Protein AF-A0A7W6P6B5-F1 (afdb_monomer)

Foldseek 3Di:
DLVLVLQLVVLVVVLVPDPDPVVSVVSSVVSNVVSCVVVVHDPVRVVVVVVVCVVVVVVVVVSVVVSVVVVVVVVVVVLVVLLVVLVVVLVVVLVVLVVVLVVVLVVLVVPFDPDPVSVVVSVVVSVVSVVVSVVVSVVSVVVSVVVSVPPDPDDDD

pLDDT: mean 88.7, std 13.04, range [37.47, 97.56]

Secondary structure (DSSP, 8-state):
-HHHHHHHHHHHHHHTT--SHHHHHHHHHHHHHHHHHHHT--HHHHHHHHHHHHH-HHHHHHHHHHHHHHHHHHHHHHHHHHHHHHHHHHHHHHHHHHHHHHHHHHHHHHH--SSHHHHHHHHHHHHHHHHHHHHHHHHHHHHHHHTTTS-PPPP--

Radius of gyration: 28.0 Å; Cα contacts (8 Å, |Δi|>4): 65; chains: 1; bounding box: 57×29×77 Å

Mean predicted aligned error: 8.25 Å

InterPro domains:
  IPR025381 Domain of unknown function DUF4296 [PF14129] (1-76)

Solvent-accessible surface area (backbone atoms only — not comparable to full-atom values): 8717 Å² total; per-residue (Å²): 108,58,72,58,53,45,54,48,52,54,48,50,63,55,37,72,72,41,85,53,62,70,59,24,51,56,52,46,55,54,49,52,54,49,51,25,60,74,70,77,49,49,73,66,60,48,51,53,50,50,53,53,34,72,76,33,58,72,62,39,50,54,40,49,54,52,42,52,53,51,51,53,52,50,51,54,51,49,54,51,51,50,54,50,53,38,52,51,51,48,53,54,53,44,50,52,48,52,50,50,50,52,52,53,44,52,53,47,62,72,72,44,60,96,50,74,69,43,47,55,50,45,54,52,50,42,52,52,51,47,54,50,46,54,50,53,44,52,52,51,51,51,53,56,57,52,65,75,69,67,76,65,77,79,80,85,128

Sequence (157 aa):
MEKILYDIHIVDGYVANIYAIDSAKKVAAAYYKGIYKKFGVDSVQYSRSLLWYNTNPKELEIIYKNIQKSLTKQKKAVEIADKMIQRKKFKADSLVIAKKFKADSLAIRKKMKPDSLSKVKATAEIAKKKKQADSLINIKKTQSLQVVSASTPVPIQ

Structure (mmCIF, N/CA/C/O backbone):
data_AF-A0A7W6P6B5-F1
#
_entry.id   AF-A0A7W6P6B5-F1
#
loop_
_atom_site.group_PDB
_atom_site.id
_atom_site.type_symbol
_atom_site.label_atom_id
_atom_site.label_alt_id
_atom_site.label_comp_id
_atom_site.label_asym_id
_atom_site.label_entity_id
_atom_site.label_seq_id
_atom_site.pdbx_PDB_ins_code
_atom_site.Cartn_x
_atom_site.Cartn_y
_atom_site.Cartn_z
_atom_site.occupancy
_atom_site.B_iso_or_equiv
_atom_site.auth_seq_id
_atom_site.auth_comp_id
_atom_site.auth_asym_id
_atom_site.auth_atom_id
_atom_site.pdbx_PDB_model_num
ATOM 1 N N . MET A 1 1 ? -6.601 -1.394 23.064 1.00 90.81 1 MET A N 1
ATOM 2 C CA . MET A 1 1 ? -7.543 -0.818 22.080 1.00 90.81 1 MET A CA 1
ATOM 3 C C . MET A 1 1 ? -6.852 -0.215 20.858 1.00 90.81 1 MET A C 1
ATOM 5 O O . MET A 1 1 ? -7.261 -0.537 19.756 1.00 90.81 1 MET A O 1
ATOM 9 N N . GLU A 1 2 ? -5.799 0.599 21.012 1.00 94.44 2 GLU A N 1
ATOM 10 C CA . GLU A 1 2 ? -5.118 1.295 19.895 1.00 94.44 2 GLU A CA 1
ATOM 11 C C . GLU A 1 2 ? -4.849 0.422 18.652 1.00 94.44 2 GLU A C 1
ATOM 13 O O . GLU A 1 2 ? -5.274 0.767 17.555 1.00 94.44 2 GLU A O 1
ATOM 18 N N . LYS A 1 3 ? -4.213 -0.745 18.823 1.00 95.19 3 LYS A N 1
ATOM 19 C CA . LYS A 1 3 ? -3.903 -1.669 17.713 1.00 95.19 3 LYS A CA 1
ATOM 20 C C . LYS A 1 3 ? -5.150 -2.240 17.021 1.00 95.19 3 LYS A C 1
ATOM 22 O O . LYS A 1 3 ? -5.108 -2.501 15.826 1.00 95.19 3 LYS A O 1
ATOM 27 N N . ILE A 1 4 ? -6.240 -2.427 17.768 1.00 95.69 4 ILE A N 1
ATOM 28 C CA . ILE A 1 4 ? -7.520 -2.910 17.231 1.00 95.69 4 ILE A CA 1
ATOM 29 C C . ILE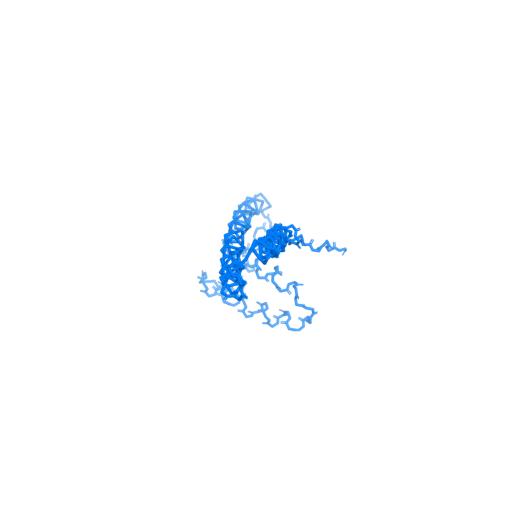 A 1 4 ? -8.148 -1.810 16.372 1.00 95.69 4 ILE A C 1
ATOM 31 O O . ILE A 1 4 ? -8.533 -2.076 15.240 1.00 95.69 4 ILE A O 1
ATOM 35 N N . LEU A 1 5 ? -8.189 -0.572 16.879 1.00 94.69 5 LEU A N 1
ATOM 36 C CA . LEU A 1 5 ? -8.689 0.585 16.130 1.00 94.69 5 LEU A CA 1
ATOM 37 C C . LEU A 1 5 ? -7.862 0.858 14.876 1.00 94.69 5 LEU A C 1
ATOM 39 O O . LEU A 1 5 ? -8.427 1.161 13.835 1.00 94.69 5 LEU A O 1
ATOM 43 N N . TYR A 1 6 ? -6.540 0.716 14.954 1.00 96.44 6 TYR A N 1
ATOM 44 C CA . TYR A 1 6 ? -5.672 0.822 13.786 1.00 96.44 6 TYR A CA 1
ATOM 45 C C . TYR A 1 6 ? -6.069 -0.176 12.686 1.00 96.44 6 TYR A C 1
ATOM 47 O O . TYR A 1 6 ? -6.302 0.239 11.554 1.00 96.44 6 TYR A O 1
ATOM 55 N N . ASP A 1 7 ? -6.197 -1.468 13.013 1.00 96.44 7 ASP A N 1
ATOM 56 C CA . ASP A 1 7 ? -6.577 -2.490 12.028 1.00 96.44 7 ASP A CA 1
ATOM 57 C C . ASP A 1 7 ? -8.005 -2.266 11.491 1.00 96.44 7 ASP A C 1
ATOM 59 O O . ASP A 1 7 ? -8.246 -2.466 10.301 1.00 96.44 7 ASP A O 1
ATOM 63 N N . ILE A 1 8 ? -8.938 -1.816 12.339 1.00 95.31 8 ILE A N 1
ATOM 64 C CA . ILE A 1 8 ? -10.308 -1.471 11.927 1.00 95.31 8 ILE A CA 1
ATOM 65 C C . ILE A 1 8 ? -10.299 -0.305 10.939 1.00 95.31 8 ILE A C 1
ATOM 67 O O . ILE A 1 8 ? -10.871 -0.438 9.867 1.00 95.31 8 ILE A O 1
ATOM 71 N N . HIS A 1 9 ? -9.578 0.782 11.222 1.00 94.31 9 HIS A N 1
ATOM 72 C CA . HIS A 1 9 ? -9.506 1.942 10.324 1.00 94.31 9 HIS A CA 1
ATOM 73 C C . HIS A 1 9 ? -8.854 1.619 8.974 1.00 94.31 9 HIS A C 1
ATOM 75 O O . HIS A 1 9 ? -9.226 2.190 7.950 1.00 94.31 9 HIS A O 1
ATOM 81 N N . ILE A 1 10 ? -7.903 0.679 8.940 1.00 95.19 10 ILE A N 1
ATOM 82 C CA . ILE A 1 10 ? -7.358 0.160 7.677 1.00 95.19 10 ILE A CA 1
ATOM 83 C C . ILE A 1 10 ? -8.447 -0.556 6.871 1.00 95.19 10 ILE A C 1
ATOM 85 O O . ILE A 1 10 ? -8.573 -0.332 5.666 1.00 95.19 10 ILE A O 1
ATOM 89 N N . VAL A 1 11 ? -9.233 -1.408 7.531 1.00 95.94 11 VAL A N 1
ATOM 90 C CA . VAL A 1 11 ? -10.360 -2.107 6.902 1.00 95.94 11 VAL A CA 1
ATOM 91 C C . VAL A 1 11 ? -11.418 -1.117 6.437 1.00 95.94 11 VAL A C 1
ATOM 93 O O . VAL A 1 11 ? -11.878 -1.245 5.310 1.00 95.94 11 VAL A O 1
ATOM 96 N N . ASP A 1 12 ? -11.750 -0.107 7.234 1.00 94.31 12 ASP A N 1
ATOM 97 C CA . ASP A 1 12 ? -12.733 0.922 6.882 1.00 94.31 12 ASP A CA 1
ATOM 98 C C . ASP A 1 12 ? -12.299 1.691 5.635 1.00 94.31 12 ASP A C 1
ATOM 100 O O . ASP A 1 12 ? -13.091 1.874 4.712 1.00 94.31 12 ASP A O 1
ATOM 104 N N . GLY A 1 13 ? -11.014 2.048 5.547 1.00 93.38 13 GLY A N 1
ATOM 105 C CA . GLY A 1 13 ? -10.443 2.657 4.348 1.00 93.38 13 GLY A CA 1
ATOM 106 C C . GLY A 1 13 ? -10.550 1.759 3.111 1.00 93.38 13 GLY A C 1
ATOM 107 O O . GLY A 1 13 ? -10.817 2.250 2.018 1.00 93.38 13 GLY A O 1
ATOM 108 N N . TYR A 1 14 ? -10.387 0.441 3.259 1.00 93.50 14 TYR A N 1
ATOM 109 C CA . TYR A 1 14 ? -10.587 -0.507 2.160 1.00 93.50 14 TYR A CA 1
ATOM 110 C C . TYR A 1 14 ? -12.069 -0.645 1.780 1.00 93.50 14 TYR A C 1
ATOM 112 O O . TYR A 1 14 ? -12.416 -0.526 0.605 1.00 93.50 14 TYR A O 1
ATOM 120 N N . VAL A 1 15 ? -12.940 -0.847 2.768 1.00 95.38 15 VAL A N 1
ATOM 121 C CA . VAL A 1 15 ? -14.387 -1.033 2.606 1.00 95.38 15 VAL A CA 1
ATOM 122 C C . VAL A 1 15 ? -15.041 0.199 1.983 1.00 95.38 15 VAL A C 1
ATOM 124 O O . VAL A 1 15 ? -15.938 0.042 1.160 1.00 95.38 15 VAL A O 1
ATOM 127 N N . ALA A 1 16 ? -14.556 1.405 2.289 1.00 93.50 16 ALA A N 1
ATOM 128 C CA . ALA A 1 16 ? -15.031 2.652 1.690 1.00 93.50 16 ALA A CA 1
ATOM 129 C C . ALA A 1 16 ? -14.879 2.699 0.156 1.00 93.50 16 ALA A C 1
ATOM 131 O O . ALA A 1 16 ? -15.580 3.460 -0.503 1.00 93.50 16 ALA A O 1
ATOM 132 N N . ASN A 1 17 ? -14.007 1.869 -0.431 1.00 92.75 17 ASN A N 1
ATOM 133 C CA . ASN A 1 17 ? -13.855 1.760 -1.887 1.00 92.75 17 ASN A CA 1
ATOM 134 C C . ASN A 1 17 ? -14.844 0.772 -2.533 1.00 92.75 17 ASN A C 1
ATOM 136 O O . ASN A 1 17 ? -14.829 0.590 -3.751 1.00 92.75 17 ASN A O 1
ATOM 140 N N . ILE A 1 18 ? -15.691 0.100 -1.747 1.00 92.88 18 ILE A N 1
ATOM 141 C CA . ILE A 1 18 ? -16.687 -0.849 -2.248 1.00 92.88 18 ILE A CA 1
ATOM 142 C C . ILE A 1 18 ? -18.001 -0.103 -2.480 1.00 92.88 18 ILE A C 1
ATOM 144 O O . ILE A 1 18 ? -18.708 0.242 -1.539 1.00 92.88 18 ILE A O 1
ATOM 148 N N . TYR A 1 19 ? -18.350 0.100 -3.751 1.00 92.19 19 TYR A N 1
ATOM 149 C CA . TYR A 1 19 ? -19.542 0.860 -4.142 1.00 92.19 19 TYR A CA 1
ATOM 150 C C . TYR A 1 19 ? -20.863 0.223 -3.671 1.00 92.19 19 TYR A C 1
ATOM 152 O O . TYR A 1 19 ? -21.782 0.912 -3.235 1.00 92.19 19 TYR A O 1
ATOM 160 N N . ALA A 1 20 ? -20.973 -1.106 -3.750 1.00 95.31 20 ALA A N 1
ATOM 161 C CA . ALA A 1 20 ? -22.181 -1.818 -3.348 1.00 95.31 20 ALA A CA 1
ATOM 162 C C . ALA A 1 20 ? -22.241 -1.971 -1.820 1.00 95.31 20 ALA A C 1
ATOM 164 O O . ALA A 1 20 ? -21.461 -2.726 -1.241 1.00 95.31 20 ALA A O 1
ATOM 165 N N . ILE A 1 21 ? -23.200 -1.298 -1.180 1.00 93.06 21 ILE A N 1
ATOM 166 C CA . ILE A 1 21 ? -23.326 -1.218 0.286 1.00 93.06 21 ILE A CA 1
ATOM 167 C C . ILE A 1 21 ? -23.447 -2.601 0.941 1.00 93.06 21 ILE A C 1
ATOM 169 O O . ILE A 1 21 ? -22.795 -2.863 1.952 1.00 93.06 21 ILE A O 1
ATOM 173 N N . ASP A 1 22 ? -24.241 -3.510 0.376 1.00 94.81 22 ASP A N 1
ATOM 174 C CA . ASP A 1 22 ? -24.410 -4.852 0.949 1.00 94.81 22 ASP A CA 1
ATOM 175 C C . ASP A 1 22 ? -23.124 -5.677 0.854 1.00 94.81 22 ASP A C 1
ATOM 177 O O . ASP A 1 22 ? -22.741 -6.370 1.803 1.00 94.81 22 ASP A O 1
ATOM 181 N N . SER A 1 23 ? -22.395 -5.533 -0.257 1.00 94.75 23 SER A N 1
ATOM 182 C CA . SER A 1 23 ? -21.061 -6.112 -0.417 1.00 94.75 23 SER A CA 1
ATOM 183 C C . SER A 1 23 ? -20.084 -5.516 0.593 1.00 94.75 23 SER A C 1
ATOM 185 O O . SER A 1 23 ? -19.365 -6.265 1.253 1.00 94.75 23 SER A O 1
ATOM 187 N N . ALA A 1 24 ? -20.095 -4.193 0.769 1.00 94.12 24 ALA A N 1
ATOM 188 C CA . ALA A 1 24 ? -19.253 -3.487 1.728 1.00 94.12 24 ALA A CA 1
ATOM 189 C C . ALA A 1 24 ? -19.489 -4.002 3.157 1.00 94.12 24 ALA A C 1
ATOM 191 O O . ALA A 1 24 ? -18.539 -4.380 3.838 1.00 94.12 24 ALA A O 1
ATOM 192 N N . LYS A 1 25 ? -20.755 -4.133 3.578 1.00 94.75 25 LYS A N 1
ATOM 193 C CA . LYS A 1 25 ? -21.136 -4.678 4.893 1.00 94.75 25 LYS A CA 1
ATOM 194 C C . LYS A 1 25 ? -20.672 -6.119 5.086 1.00 94.75 25 LYS A C 1
ATOM 196 O O . LYS A 1 25 ? -20.116 -6.447 6.134 1.00 94.75 25 LYS A O 1
ATOM 201 N N . LYS A 1 26 ? -20.874 -6.985 4.087 1.00 95.81 26 LYS A N 1
ATOM 202 C CA . LYS A 1 26 ? -20.456 -8.395 4.158 1.00 95.81 26 LYS A CA 1
ATOM 203 C C . LYS A 1 26 ? -18.939 -8.521 4.299 1.00 95.81 26 LYS A C 1
ATOM 205 O O . LYS A 1 26 ? -18.457 -9.317 5.105 1.00 95.81 26 LYS A O 1
ATOM 210 N N . VAL A 1 27 ? -18.199 -7.724 3.534 1.00 95.50 27 VAL A N 1
ATOM 211 C CA . VAL A 1 27 ? -16.736 -7.683 3.577 1.00 95.50 27 VAL A CA 1
ATOM 212 C C . VAL A 1 27 ? -16.252 -7.140 4.924 1.00 95.50 27 VAL A C 1
ATOM 214 O O .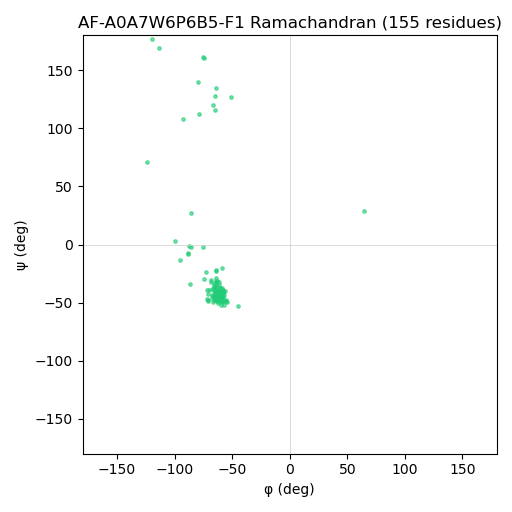 VAL A 1 27 ? -15.450 -7.800 5.585 1.00 95.50 27 VAL A O 1
ATOM 217 N N . ALA A 1 28 ? -16.794 -6.009 5.380 1.00 95.69 28 ALA A N 1
ATOM 218 C CA . ALA A 1 28 ? -16.469 -5.410 6.674 1.00 95.69 28 ALA A CA 1
ATOM 219 C C . ALA A 1 28 ? -16.682 -6.396 7.831 1.00 95.69 28 ALA A C 1
ATOM 221 O O . ALA A 1 28 ? -15.772 -6.628 8.624 1.00 95.69 28 ALA A O 1
ATOM 222 N N . ALA A 1 29 ? -17.841 -7.061 7.879 1.00 95.81 29 ALA A N 1
ATOM 223 C CA . ALA A 1 29 ? -18.162 -8.032 8.923 1.00 95.81 29 ALA A CA 1
ATOM 224 C C . ALA A 1 29 ? -17.153 -9.194 8.985 1.00 95.81 29 ALA A C 1
ATOM 226 O O . ALA A 1 29 ? -16.747 -9.606 10.076 1.00 95.81 29 ALA A O 1
ATOM 227 N N . ALA A 1 30 ? -16.716 -9.707 7.830 1.00 96.44 30 ALA A N 1
ATOM 228 C CA . ALA A 1 30 ? -15.711 -10.765 7.767 1.00 96.44 30 ALA A CA 1
ATOM 229 C C . ALA A 1 30 ? -14.348 -10.294 8.305 1.00 96.44 30 ALA A C 1
ATOM 231 O O . ALA A 1 30 ? -13.725 -10.994 9.109 1.00 96.44 30 ALA A O 1
ATOM 232 N N . TYR A 1 31 ? -13.910 -9.094 7.915 1.00 97.50 31 TYR A N 1
ATOM 233 C CA . TYR A 1 31 ? -12.656 -8.511 8.389 1.00 97.50 31 TYR A CA 1
ATOM 234 C C . TYR A 1 31 ? -12.684 -8.192 9.884 1.00 97.50 31 TYR A C 1
ATOM 236 O O . TYR A 1 31 ? -11.765 -8.594 10.598 1.00 97.50 31 TYR A O 1
ATOM 244 N N . TYR A 1 32 ? -13.737 -7.540 10.384 1.00 97.12 32 TYR A N 1
ATOM 245 C CA . TYR A 1 32 ? -13.867 -7.228 11.809 1.00 97.12 32 TYR A CA 1
ATOM 246 C C . TYR A 1 32 ? -13.852 -8.498 12.656 1.00 97.12 32 TYR A C 1
ATOM 248 O O . TYR A 1 32 ? -13.120 -8.562 13.639 1.00 97.12 32 TYR A O 1
ATOM 256 N N . LYS A 1 33 ? -14.555 -9.558 12.231 1.00 96.88 33 LYS A N 1
ATOM 257 C CA . LYS A 1 33 ? -14.495 -10.867 12.899 1.00 96.88 33 LYS A CA 1
ATOM 258 C C . LYS A 1 33 ? -13.067 -11.425 12.946 1.00 96.88 33 LYS A C 1
ATOM 260 O O . LYS A 1 33 ? -12.656 -11.979 13.965 1.00 96.88 33 LYS A O 1
ATOM 265 N N . GLY A 1 34 ? -12.304 -11.272 11.864 1.00 97.38 34 GLY A N 1
ATOM 266 C CA . GLY A 1 34 ? -10.889 -11.646 11.813 1.00 97.38 34 GLY A CA 1
ATOM 267 C C . GLY A 1 34 ? -10.017 -10.832 12.774 1.00 97.38 34 GLY A C 1
ATOM 268 O O . GLY A 1 34 ? -9.188 -11.408 13.478 1.00 97.38 34 GLY A O 1
ATOM 269 N N . ILE A 1 35 ? -10.236 -9.518 12.855 1.00 97.44 35 ILE A N 1
ATOM 270 C CA . ILE A 1 35 ? -9.535 -8.619 13.785 1.00 97.44 35 ILE A CA 1
ATOM 271 C C . ILE A 1 35 ? -9.843 -9.007 15.230 1.00 97.44 35 ILE A C 1
ATOM 273 O O . ILE A 1 35 ? -8.927 -9.184 16.029 1.00 97.44 35 ILE A O 1
ATOM 277 N N . TYR A 1 36 ? -11.117 -9.210 15.559 1.00 97.00 36 TYR A N 1
ATOM 278 C CA . TYR A 1 36 ? -11.541 -9.646 16.887 1.00 97.00 36 TYR A CA 1
ATOM 279 C C . TYR A 1 36 ? -10.835 -10.942 17.292 1.00 97.00 36 TYR A C 1
ATOM 281 O O . TYR A 1 36 ? -10.185 -10.997 18.336 1.00 97.00 36 TYR A O 1
ATOM 289 N N . LYS A 1 37 ? -10.813 -11.934 16.391 1.00 97.56 37 LYS A N 1
ATOM 290 C CA . LYS A 1 37 ? -10.076 -13.186 16.599 1.00 97.56 37 LYS A CA 1
ATOM 291 C C . LYS A 1 37 ? -8.569 -12.968 16.791 1.00 97.56 37 LYS A C 1
ATOM 293 O O . LYS A 1 37 ? -7.989 -13.578 17.682 1.00 97.56 37 LYS A O 1
ATOM 298 N N . LYS A 1 38 ? -7.933 -12.106 15.988 1.00 97.56 38 LYS A N 1
ATOM 299 C CA . LYS A 1 38 ? -6.493 -11.790 16.079 1.00 97.56 38 LYS A CA 1
ATOM 300 C C . LYS A 1 38 ? -6.106 -11.234 17.452 1.00 97.56 38 LYS A C 1
ATOM 302 O O . LYS A 1 38 ? -5.016 -11.531 17.932 1.00 97.56 38 LYS A O 1
ATOM 307 N N . PHE A 1 39 ? -6.971 -10.429 18.063 1.00 96.69 39 PHE A N 1
ATOM 308 C CA . PHE A 1 39 ? -6.705 -9.787 19.353 1.00 96.69 39 PHE A CA 1
ATOM 309 C C . PHE A 1 39 ? -7.356 -10.492 20.549 1.00 96.69 39 PHE A C 1
ATOM 311 O O . PHE A 1 39 ? -7.222 -10.001 21.666 1.00 96.69 39 PHE A O 1
ATOM 318 N N . GLY A 1 40 ? -8.035 -11.625 20.337 1.00 96.56 40 GLY A N 1
ATOM 319 C CA . GLY A 1 40 ? -8.715 -12.360 21.407 1.00 96.56 40 GLY A CA 1
ATOM 320 C C . GLY A 1 40 ? -9.863 -11.576 22.048 1.00 96.56 40 GLY A C 1
ATOM 321 O O . GLY A 1 40 ? -10.133 -11.759 23.230 1.00 96.56 40 GLY A O 1
ATOM 322 N N . VAL A 1 41 ? -10.504 -10.690 21.283 1.00 96.00 41 VAL A N 1
ATOM 323 C CA . VAL A 1 41 ? -11.655 -9.892 21.724 1.00 96.00 41 VAL A CA 1
ATOM 324 C C . VAL A 1 41 ? -12.907 -10.299 20.958 1.00 96.00 41 VAL A C 1
ATOM 326 O O . VAL A 1 41 ? -12.829 -11.000 19.949 1.00 96.00 41 VAL A O 1
ATOM 329 N N . ASP A 1 42 ? -14.064 -9.827 21.405 1.00 95.31 42 ASP A N 1
ATOM 330 C CA . ASP A 1 42 ? -15.323 -9.914 20.667 1.00 95.31 42 ASP A CA 1
ATOM 331 C C . ASP A 1 42 ? -15.897 -8.516 20.370 1.00 95.31 42 ASP A C 1
ATOM 333 O O . ASP A 1 42 ? -15.347 -7.483 20.771 1.00 95.31 42 ASP A O 1
ATOM 337 N N . SER A 1 43 ? -17.016 -8.473 19.644 1.00 93.81 43 SER A N 1
ATOM 338 C CA . SER A 1 43 ? -17.686 -7.215 19.310 1.00 93.81 43 SER A CA 1
ATOM 339 C C . SER A 1 43 ? -18.203 -6.476 20.546 1.00 93.81 43 SER A C 1
ATOM 341 O O . SER A 1 43 ? -18.217 -5.251 20.550 1.00 93.81 43 SER A O 1
ATOM 343 N N . VAL A 1 44 ? -18.601 -7.185 21.606 1.00 96.25 44 VAL A N 1
ATOM 344 C CA . VAL A 1 44 ? -19.157 -6.588 22.830 1.00 96.25 44 VAL A CA 1
ATOM 345 C C . VAL A 1 44 ? -18.057 -5.890 23.626 1.00 96.25 44 VAL A C 1
ATOM 347 O O . VAL A 1 44 ? -18.219 -4.741 24.037 1.00 96.25 44 VAL A O 1
ATOM 350 N N . GLN A 1 45 ? -16.918 -6.549 23.817 1.00 94.88 45 GLN A N 1
ATOM 351 C CA . GLN A 1 45 ? -15.727 -5.987 24.448 1.00 94.88 45 GLN A CA 1
ATOM 352 C C . GLN A 1 45 ? -15.182 -4.800 23.652 1.00 94.88 45 GLN A C 1
ATOM 354 O O . GLN A 1 45 ? -14.825 -3.775 24.241 1.00 94.88 45 GLN A O 1
ATOM 359 N N . TYR A 1 46 ? -15.161 -4.908 22.320 1.00 95.00 46 TYR A N 1
ATOM 360 C CA . TYR A 1 46 ? -14.801 -3.796 21.446 1.00 95.00 46 TYR A CA 1
ATOM 361 C C . TYR A 1 46 ? -15.747 -2.602 21.636 1.00 95.00 46 TYR A C 1
ATOM 363 O O . TYR A 1 46 ? -15.278 -1.501 21.925 1.00 95.00 46 TYR A O 1
ATOM 371 N N . SER A 1 47 ? -17.066 -2.810 21.560 1.00 94.88 47 SER A N 1
ATOM 372 C CA . SER A 1 47 ? -18.064 -1.749 21.746 1.00 94.88 47 SER A CA 1
ATOM 373 C C . SER A 1 47 ? -17.989 -1.108 23.133 1.00 94.88 47 SER A C 1
ATOM 375 O O . SER A 1 47 ? -18.061 0.114 23.241 1.00 94.88 47 SER A O 1
ATOM 377 N N . ARG A 1 48 ? -17.781 -1.899 24.193 1.00 95.81 48 ARG A N 1
ATOM 378 C CA . ARG A 1 48 ? -17.574 -1.389 25.560 1.00 95.81 48 ARG A CA 1
ATOM 379 C C . ARG A 1 48 ? -16.324 -0.524 25.664 1.00 95.81 48 ARG A C 1
ATOM 381 O O . ARG A 1 48 ? -16.374 0.554 26.249 1.00 95.81 48 ARG A O 1
ATOM 388 N N . SER A 1 49 ? -15.222 -0.976 25.068 1.00 94.00 49 SER A N 1
ATOM 389 C CA . SER A 1 49 ? -13.976 -0.207 25.033 1.00 94.00 49 SER A CA 1
ATOM 390 C C . SER A 1 49 ? -14.181 1.110 24.292 1.00 94.00 49 SER A C 1
ATOM 392 O O . SER A 1 49 ? -13.778 2.161 24.778 1.00 94.00 49 SER A O 1
ATOM 394 N N . LEU A 1 50 ? -14.845 1.066 23.134 1.00 92.62 50 LEU A N 1
ATOM 395 C CA . LEU A 1 50 ? -15.120 2.250 22.328 1.00 92.62 50 LEU A CA 1
ATOM 396 C C . LEU A 1 50 ? -15.990 3.264 23.080 1.00 92.62 50 LEU A C 1
ATOM 398 O O . LEU A 1 50 ? -15.674 4.449 23.076 1.00 92.62 50 LEU A O 1
ATOM 402 N N . LEU A 1 51 ? -17.032 2.800 23.778 1.00 95.50 51 LEU A N 1
ATOM 403 C CA . LEU A 1 51 ? -17.865 3.655 24.623 1.00 95.50 51 LEU A CA 1
ATOM 404 C C . LEU A 1 51 ? -17.034 4.355 25.705 1.00 95.50 51 LEU A C 1
ATOM 406 O O . LEU A 1 51 ? -17.160 5.564 25.876 1.00 95.50 51 LEU A O 1
ATOM 410 N N . TRP A 1 52 ? -16.146 3.620 26.383 1.00 95.88 52 TRP A N 1
ATOM 411 C CA . TRP A 1 52 ? -15.269 4.202 27.398 1.00 95.88 52 TRP A CA 1
ATOM 412 C C . TRP A 1 52 ? -14.345 5.275 26.813 1.00 95.88 52 TRP A C 1
ATOM 414 O O . TRP A 1 52 ? -14.207 6.347 27.392 1.00 95.88 52 TRP A O 1
ATOM 424 N N . TYR A 1 53 ? -13.730 5.044 25.651 1.00 93.94 53 TYR A N 1
ATOM 425 C CA . TYR A 1 53 ? -12.877 6.071 25.042 1.00 93.94 53 TYR A CA 1
ATOM 426 C C . TYR A 1 53 ? -13.673 7.287 24.556 1.00 93.94 53 TYR A C 1
ATOM 428 O O . TYR A 1 53 ? -13.183 8.408 24.662 1.00 93.94 53 TYR A O 1
ATOM 436 N N . ASN A 1 54 ? -14.916 7.101 24.105 1.00 92.06 54 ASN A N 1
ATOM 437 C CA . ASN A 1 54 ? -15.794 8.215 23.740 1.00 92.06 54 ASN A CA 1
ATOM 438 C C . ASN A 1 54 ? -16.146 9.106 24.944 1.00 92.06 54 ASN A C 1
ATOM 440 O O . ASN A 1 54 ? -16.350 10.304 24.768 1.00 92.06 54 ASN A O 1
ATOM 444 N N . THR A 1 55 ? -16.170 8.560 26.166 1.00 96.44 55 THR A N 1
ATOM 445 C CA . THR A 1 55 ? -16.344 9.346 27.402 1.00 96.44 55 THR A CA 1
ATOM 446 C C . THR A 1 55 ? -15.027 9.868 27.986 1.00 96.44 55 THR A C 1
ATOM 448 O O . THR A 1 55 ? -15.048 10.649 28.932 1.00 96.44 55 THR A O 1
ATOM 451 N N . ASN A 1 56 ? -13.877 9.459 27.439 1.00 96.62 56 ASN A N 1
ATOM 452 C CA . ASN A 1 56 ? -12.537 9.831 27.904 1.00 96.62 56 ASN A CA 1
ATOM 453 C C . ASN A 1 56 ? -11.722 10.460 26.754 1.00 96.62 56 ASN A C 1
ATOM 455 O O . ASN A 1 56 ? -10.767 9.854 26.257 1.00 96.62 56 ASN A O 1
ATOM 459 N N . PRO A 1 57 ? -12.062 11.690 26.322 1.00 94.75 57 PRO A N 1
ATOM 460 C CA . PRO A 1 57 ? -11.518 12.289 25.101 1.00 94.75 57 PRO A CA 1
ATOM 461 C C . PRO A 1 57 ? -9.995 12.473 25.121 1.00 94.75 57 PRO A C 1
ATOM 463 O O . PRO A 1 57 ? -9.359 12.322 24.083 1.00 94.75 57 PRO A O 1
ATOM 466 N N . LYS A 1 58 ? -9.389 12.732 26.290 1.00 96.94 58 LYS A N 1
ATOM 467 C CA . LYS A 1 58 ? -7.924 12.847 26.425 1.00 96.94 58 LYS A CA 1
ATOM 468 C C . LYS A 1 58 ? -7.213 11.543 26.048 1.00 96.94 58 LYS A C 1
ATOM 470 O O . LYS A 1 58 ? -6.235 11.559 25.308 1.00 96.94 58 LYS A O 1
ATOM 475 N N . GLU A 1 59 ? -7.734 10.414 26.519 1.00 95.94 59 GLU A N 1
ATOM 476 C CA . GLU A 1 59 ? -7.183 9.088 26.220 1.00 95.94 59 GLU A CA 1
ATOM 477 C C . GLU A 1 59 ? -7.411 8.710 24.755 1.00 95.94 59 GLU A C 1
ATOM 479 O O . GLU A 1 59 ? -6.527 8.167 24.088 1.00 95.94 59 GLU A O 1
ATOM 484 N N . LEU A 1 60 ? -8.587 9.051 24.223 1.00 94.12 60 LEU A N 1
ATOM 485 C CA . LEU A 1 60 ? -8.905 8.835 22.816 1.00 94.12 60 LEU A CA 1
ATOM 486 C C . LEU A 1 60 ? -7.978 9.644 21.891 1.00 94.12 60 LEU A C 1
ATOM 488 O O . LEU A 1 60 ? -7.504 9.120 20.882 1.00 94.12 60 LEU A O 1
ATOM 492 N N . GLU A 1 61 ? -7.664 10.891 22.248 1.00 95.94 61 GLU A N 1
ATOM 493 C CA . GLU A 1 61 ? -6.736 11.744 21.502 1.00 95.94 61 GLU A CA 1
ATOM 494 C C . GLU A 1 61 ? -5.324 11.140 21.442 1.00 95.94 61 GLU A C 1
ATOM 496 O O . GLU A 1 61 ? -4.699 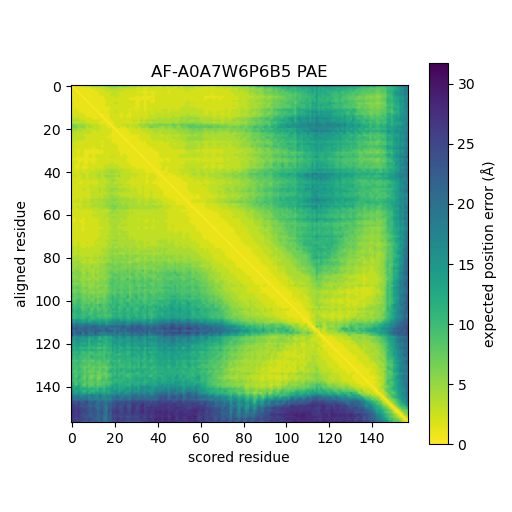11.119 20.378 1.00 95.94 61 GLU A O 1
ATOM 501 N N . ILE A 1 62 ? -4.826 10.604 22.562 1.00 96.31 62 ILE A N 1
ATOM 502 C CA . ILE A 1 62 ? -3.517 9.935 22.625 1.00 96.31 62 ILE A CA 1
ATOM 503 C C . ILE A 1 62 ? -3.483 8.740 21.665 1.00 96.31 62 ILE A C 1
ATOM 505 O O . ILE A 1 62 ? -2.544 8.606 20.873 1.00 96.31 62 ILE A O 1
ATOM 509 N N . ILE A 1 63 ? -4.530 7.912 21.683 1.00 95.25 63 ILE A N 1
ATOM 510 C CA . ILE A 1 63 ? -4.665 6.766 20.777 1.00 95.25 63 ILE A CA 1
ATOM 511 C C . ILE A 1 63 ? -4.641 7.217 19.317 1.00 95.25 63 ILE A C 1
ATOM 513 O O . ILE A 1 63 ? -3.861 6.685 18.525 1.00 95.25 63 ILE A O 1
ATOM 517 N N . TYR A 1 64 ? -5.441 8.218 18.945 1.00 95.12 64 TYR A N 1
ATOM 518 C CA . TYR A 1 64 ? -5.484 8.685 17.559 1.00 95.12 64 TYR A CA 1
ATOM 519 C C . TYR A 1 64 ? -4.169 9.319 17.103 1.00 95.12 64 TYR A C 1
ATOM 521 O O . TYR A 1 64 ? -3.745 9.078 15.971 1.00 95.12 64 TYR A O 1
ATOM 529 N N . LYS A 1 65 ? -3.460 10.040 17.980 1.00 96.69 65 LYS A N 1
ATOM 530 C CA . LYS A 1 65 ? -2.105 10.540 17.692 1.00 96.69 65 LYS A CA 1
ATOM 531 C C . LYS A 1 65 ? -1.143 9.397 17.360 1.0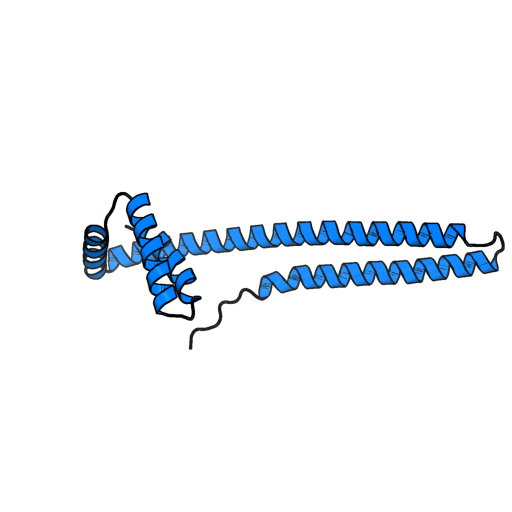0 96.69 65 LYS A C 1
ATOM 533 O O . LYS A 1 65 ? -0.350 9.509 16.422 1.00 96.69 65 LYS A O 1
ATOM 538 N N . ASN A 1 66 ? -1.205 8.287 18.090 1.00 95.88 66 ASN A N 1
ATOM 539 C CA . ASN A 1 66 ? -0.350 7.127 17.834 1.00 95.88 66 ASN A CA 1
ATOM 540 C C . ASN A 1 66 ? -0.750 6.367 16.560 1.00 95.88 66 ASN A C 1
ATOM 542 O O . ASN A 1 66 ? 0.119 5.976 15.773 1.00 95.88 66 ASN A O 1
ATOM 546 N N . ILE A 1 67 ? -2.054 6.224 16.304 1.00 95.81 67 ILE A N 1
ATOM 547 C CA . ILE A 1 67 ? -2.585 5.650 15.059 1.00 95.81 67 ILE A CA 1
ATOM 548 C C . ILE A 1 67 ? -2.117 6.476 13.859 1.00 95.81 67 ILE A C 1
ATOM 550 O O . ILE A 1 67 ? -1.561 5.919 12.914 1.00 95.81 67 ILE A O 1
ATOM 554 N N . GLN A 1 68 ? -2.242 7.804 13.911 1.00 95.19 68 GLN A N 1
ATOM 555 C CA . GLN A 1 68 ? -1.805 8.695 12.836 1.00 95.19 68 GLN A CA 1
ATOM 556 C C . GLN A 1 68 ? -0.298 8.582 12.571 1.00 95.19 68 GLN A C 1
ATOM 558 O O . GLN A 1 68 ? 0.126 8.519 11.411 1.00 95.19 68 GLN A O 1
ATOM 563 N N . LYS A 1 69 ? 0.528 8.498 13.623 1.00 96.50 69 LYS A N 1
ATOM 564 C CA . LYS A 1 69 ? 1.972 8.236 13.488 1.00 96.50 69 LYS A CA 1
ATOM 565 C C . LYS A 1 69 ? 2.234 6.895 12.797 1.00 96.50 69 LYS A C 1
ATOM 567 O O . LYS A 1 69 ? 3.060 6.831 11.883 1.00 96.50 69 LYS A O 1
ATOM 572 N N . SER A 1 70 ? 1.515 5.846 13.191 1.00 94.69 70 SER A N 1
ATOM 573 C CA . SER A 1 70 ? 1.648 4.501 12.619 1.00 94.69 70 SER A CA 1
ATOM 574 C C . SER A 1 70 ? 1.240 4.459 11.144 1.00 94.69 70 SER A C 1
ATOM 576 O O . SER A 1 70 ? 2.003 3.964 10.314 1.00 94.69 70 SER A O 1
ATOM 578 N N . LEU A 1 71 ? 0.105 5.069 10.790 1.00 92.88 71 LEU A N 1
ATOM 579 C CA . LEU A 1 71 ? -0.362 5.203 9.407 1.00 92.88 71 LEU A CA 1
ATOM 580 C C . LEU A 1 71 ? 0.618 6.011 8.553 1.00 92.88 71 LEU A C 1
ATOM 582 O O . LEU A 1 71 ? 0.958 5.606 7.445 1.00 92.88 71 LEU A O 1
ATOM 586 N N . THR A 1 72 ? 1.149 7.114 9.084 1.00 94.06 72 THR A N 1
ATOM 587 C CA . THR A 1 72 ? 2.148 7.934 8.380 1.00 94.06 72 THR A CA 1
ATOM 588 C C . THR A 1 72 ? 3.424 7.138 8.105 1.00 94.06 72 THR A C 1
ATOM 590 O O . THR A 1 72 ? 3.998 7.223 7.017 1.00 94.06 72 THR A O 1
ATOM 593 N N . LYS A 1 73 ? 3.874 6.334 9.075 1.00 95.06 73 LYS A N 1
ATOM 594 C CA . LYS A 1 73 ? 5.028 5.445 8.909 1.00 95.06 73 LYS A CA 1
ATOM 595 C C . LYS A 1 73 ? 4.759 4.376 7.851 1.00 95.06 73 LYS A C 1
ATOM 597 O O . LYS A 1 73 ? 5.610 4.152 6.992 1.00 95.06 73 LYS A O 1
ATOM 602 N N . GLN A 1 74 ? 3.586 3.746 7.889 1.00 92.69 74 GLN A N 1
ATOM 603 C CA . GLN A 1 74 ? 3.197 2.731 6.915 1.00 92.69 74 GLN A CA 1
ATOM 604 C C . GLN A 1 74 ? 3.099 3.318 5.504 1.00 92.69 74 GLN A C 1
ATOM 606 O O . GLN A 1 74 ? 3.666 2.745 4.579 1.00 92.69 74 GLN A O 1
ATOM 611 N N . LYS A 1 75 ? 2.485 4.497 5.346 1.00 91.19 75 LYS A N 1
ATOM 612 C CA . LYS A 1 75 ? 2.413 5.218 4.068 1.00 91.19 75 LYS A CA 1
ATOM 613 C C . LYS A 1 75 ? 3.804 5.446 3.476 1.00 91.19 75 LYS A C 1
ATOM 615 O O . LYS A 1 75 ? 4.048 5.080 2.332 1.00 91.19 75 LYS A O 1
ATOM 620 N N . LYS A 1 76 ? 4.749 5.955 4.274 1.00 93.50 76 LYS A N 1
ATOM 621 C CA . LYS A 1 76 ? 6.146 6.137 3.836 1.00 93.50 76 LYS A CA 1
ATOM 622 C C . LYS A 1 76 ? 6.800 4.820 3.413 1.00 93.50 76 LYS A C 1
ATOM 624 O O . LYS A 1 76 ? 7.527 4.791 2.424 1.00 93.50 76 LYS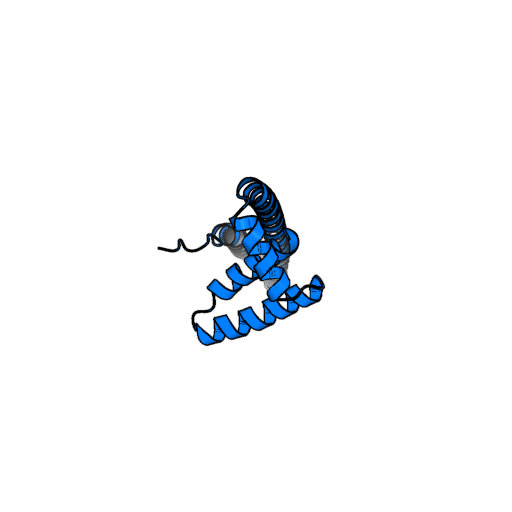 A O 1
ATOM 629 N N . ALA A 1 77 ? 6.558 3.732 4.145 1.00 93.25 77 ALA A N 1
ATOM 630 C CA . ALA A 1 77 ? 7.098 2.420 3.797 1.00 93.25 77 ALA A CA 1
ATOM 631 C C . ALA A 1 77 ? 6.541 1.906 2.457 1.00 93.25 77 ALA A C 1
ATOM 633 O O . ALA A 1 77 ? 7.314 1.417 1.632 1.00 93.25 77 ALA A O 1
ATOM 634 N N . VAL A 1 78 ? 5.237 2.077 2.217 1.00 91.31 78 VAL A N 1
ATOM 635 C CA . VAL A 1 78 ? 4.584 1.737 0.942 1.00 91.31 78 VAL A CA 1
ATOM 636 C C . VAL A 1 78 ? 5.156 2.580 -0.199 1.00 91.31 78 VAL A C 1
ATOM 638 O O . VAL A 1 78 ? 5.609 2.020 -1.191 1.00 91.31 78 VAL A O 1
ATOM 641 N N . GLU A 1 79 ? 5.283 3.899 -0.027 1.00 90.06 79 GLU A N 1
ATOM 642 C CA . GLU A 1 79 ? 5.887 4.780 -1.039 1.00 90.06 79 GLU A CA 1
ATOM 643 C C . GLU A 1 79 ? 7.325 4.371 -1.401 1.00 90.06 79 GLU A C 1
ATOM 645 O O . GLU A 1 79 ? 7.740 4.450 -2.561 1.00 90.06 79 GLU A O 1
ATOM 650 N N . ILE A 1 80 ? 8.121 3.947 -0.414 1.00 91.06 80 ILE A N 1
ATOM 651 C CA . ILE A 1 80 ? 9.484 3.451 -0.643 1.00 91.06 80 ILE A CA 1
ATOM 652 C C . ILE A 1 80 ? 9.448 2.130 -1.418 1.00 91.06 80 ILE A C 1
ATOM 654 O O . ILE A 1 80 ? 10.199 1.977 -2.387 1.00 91.06 80 ILE A O 1
ATOM 658 N N . ALA A 1 81 ? 8.587 1.192 -1.019 1.00 90.62 81 ALA A N 1
ATOM 659 C CA . ALA A 1 81 ? 8.422 -0.089 -1.698 1.00 90.62 81 ALA A CA 1
ATOM 660 C C . ALA A 1 81 ? 7.991 0.103 -3.161 1.00 90.62 81 ALA A C 1
ATOM 662 O O . ALA A 1 81 ? 8.617 -0.461 -4.062 1.00 90.62 81 ALA A O 1
ATOM 663 N N . ASP A 1 82 ? 7.025 0.983 -3.418 1.00 88.25 82 ASP A N 1
ATOM 664 C CA . ASP A 1 82 ? 6.564 1.312 -4.765 1.00 88.25 82 ASP A CA 1
ATOM 665 C C . ASP A 1 82 ? 7.690 1.910 -5.606 1.00 88.25 82 ASP A C 1
ATOM 667 O O . ASP A 1 82 ? 7.958 1.442 -6.716 1.00 88.25 82 ASP A O 1
ATOM 671 N N . LYS A 1 83 ? 8.452 2.867 -5.059 1.00 88.62 83 LYS A N 1
ATOM 672 C CA . LYS A 1 83 ? 9.642 3.421 -5.730 1.00 88.62 83 LYS A CA 1
ATOM 673 C C . LYS A 1 83 ? 10.665 2.335 -6.065 1.00 88.62 83 LYS A C 1
ATOM 675 O O . LYS A 1 83 ? 11.271 2.373 -7.138 1.00 88.62 83 LYS A O 1
ATOM 680 N N . MET A 1 84 ? 10.879 1.359 -5.182 1.00 89.69 84 MET A N 1
ATOM 681 C CA . MET A 1 84 ? 11.785 0.237 -5.450 1.00 89.69 84 MET A CA 1
ATOM 682 C C . MET A 1 84 ? 11.266 -0.665 -6.572 1.00 89.69 84 MET A C 1
ATOM 684 O O . MET A 1 84 ? 12.039 -1.028 -7.461 1.00 89.69 84 MET A O 1
ATOM 688 N N . ILE A 1 85 ? 9.975 -0.999 -6.564 1.00 90.25 85 ILE A N 1
ATOM 689 C CA . ILE A 1 85 ? 9.336 -1.803 -7.612 1.00 90.25 85 ILE A CA 1
ATOM 690 C C . ILE A 1 85 ? 9.443 -1.086 -8.960 1.00 90.25 85 ILE A C 1
ATOM 692 O O . ILE A 1 85 ? 9.879 -1.691 -9.940 1.00 90.25 85 ILE A O 1
ATOM 696 N N . GLN A 1 86 ? 9.141 0.212 -9.008 1.00 87.75 86 GLN A N 1
ATOM 697 C CA . GLN A 1 86 ? 9.241 1.009 -10.231 1.00 87.75 86 GLN A CA 1
ATOM 698 C C . GLN A 1 86 ? 10.680 1.096 -10.745 1.00 87.75 86 GLN A C 1
ATOM 700 O O . GLN A 1 86 ? 10.924 0.892 -11.933 1.00 87.75 86 GLN A O 1
ATOM 705 N N . ARG A 1 87 ? 11.668 1.296 -9.862 1.00 89.31 87 ARG A N 1
ATOM 706 C CA . ARG A 1 87 ? 13.091 1.265 -10.244 1.00 89.31 87 ARG A CA 1
ATOM 707 C C . ARG A 1 87 ? 13.504 -0.088 -10.820 1.00 89.31 87 ARG A C 1
ATOM 709 O O . ARG A 1 87 ? 14.259 -0.121 -11.790 1.00 89.31 87 ARG A O 1
ATOM 716 N N . LYS A 1 88 ? 13.036 -1.199 -10.241 1.00 90.31 88 LYS A N 1
ATOM 717 C CA . LYS A 1 88 ? 13.310 -2.549 -10.760 1.00 90.31 88 LYS A CA 1
ATOM 718 C C . LYS A 1 88 ? 12.682 -2.752 -12.140 1.00 90.31 88 LYS A C 1
ATOM 720 O O . LYS A 1 88 ? 13.388 -3.185 -13.048 1.00 90.31 88 LYS A O 1
ATOM 725 N N . LYS A 1 89 ? 11.411 -2.373 -12.313 1.00 90.06 89 LYS A N 1
ATOM 726 C CA . LYS A 1 89 ? 10.712 -2.413 -13.609 1.00 90.06 89 LYS A CA 1
ATOM 727 C C . LYS A 1 89 ? 11.441 -1.579 -14.664 1.00 90.06 89 LYS A C 1
ATOM 729 O O . LYS A 1 89 ? 11.773 -2.091 -15.726 1.00 90.06 89 LYS A O 1
ATOM 734 N N . PHE A 1 90 ? 11.805 -0.340 -14.333 1.00 90.75 90 PHE A N 1
ATOM 735 C CA . PHE A 1 90 ? 12.567 0.534 -15.225 1.00 90.75 90 PHE A CA 1
ATOM 736 C C . PHE A 1 90 ? 13.916 -0.073 -15.638 1.00 90.75 90 PHE A C 1
ATOM 738 O O . PHE A 1 90 ? 14.268 -0.055 -16.817 1.00 90.75 90 PHE A O 1
ATOM 745 N N . LYS A 1 91 ? 14.676 -0.634 -14.687 1.00 90.62 91 LYS A N 1
ATOM 746 C CA . LYS A 1 91 ? 15.950 -1.302 -14.993 1.00 90.62 91 LYS A CA 1
ATOM 747 C C . LYS A 1 91 ? 15.748 -2.483 -15.942 1.00 90.62 91 LYS A C 1
ATOM 749 O O . LYS A 1 91 ? 16.508 -2.611 -16.897 1.00 90.62 91 LYS A O 1
ATOM 754 N N . ALA A 1 92 ? 14.736 -3.316 -15.701 1.00 92.75 92 ALA A N 1
ATOM 755 C CA . ALA A 1 92 ? 14.419 -4.445 -16.571 1.00 92.75 92 ALA A CA 1
ATOM 756 C C . ALA A 1 92 ? 14.077 -3.980 -17.997 1.00 92.75 92 ALA A C 1
ATOM 758 O O . ALA A 1 92 ? 14.680 -4.453 -18.959 1.00 92.75 92 ALA A O 1
ATOM 759 N N . ASP A 1 93 ? 13.199 -2.987 -18.130 1.00 91.69 93 ASP A N 1
ATOM 760 C CA . ASP A 1 93 ? 12.809 -2.430 -19.426 1.00 91.69 93 ASP A CA 1
ATOM 761 C C . ASP A 1 93 ? 13.993 -1.804 -20.177 1.00 91.69 93 ASP A C 1
ATOM 763 O O . ASP A 1 93 ? 14.165 -2.024 -21.378 1.00 91.69 93 ASP A O 1
ATOM 767 N N . SER A 1 94 ? 14.843 -1.054 -19.471 1.00 91.12 94 SER A N 1
ATOM 768 C CA . SER A 1 94 ? 16.047 -0.442 -20.041 1.00 91.12 94 SER A CA 1
ATOM 769 C C . SER A 1 94 ? 17.014 -1.499 -20.584 1.00 91.12 94 SER A C 1
ATOM 771 O O . SER A 1 94 ? 17.539 -1.360 -21.690 1.00 91.12 94 SER A O 1
ATOM 773 N N . LEU A 1 95 ? 17.185 -2.616 -19.867 1.00 94.00 95 LEU A N 1
ATOM 774 C CA . LEU A 1 95 ? 18.002 -3.736 -20.335 1.00 94.00 95 LEU A CA 1
ATOM 775 C C . LEU A 1 95 ? 17.430 -4.384 -21.600 1.00 94.00 95 LEU A C 1
ATOM 777 O O . LEU A 1 95 ? 18.198 -4.728 -22.499 1.00 94.00 95 LEU A O 1
ATOM 781 N N . VAL A 1 96 ? 16.108 -4.540 -21.696 1.00 94.62 96 VAL A N 1
ATOM 782 C CA . VAL A 1 96 ? 15.451 -5.077 -22.899 1.00 94.62 96 VAL A CA 1
ATOM 783 C C . VAL A 1 96 ? 15.679 -4.153 -24.097 1.00 94.62 96 VAL A C 1
ATOM 785 O O . VAL A 1 96 ? 16.080 -4.623 -25.164 1.00 94.62 96 VAL A O 1
ATOM 788 N N . ILE A 1 97 ? 15.507 -2.840 -23.918 1.00 92.44 97 ILE A N 1
ATOM 789 C CA . ILE A 1 97 ? 15.741 -1.844 -24.974 1.00 92.44 97 ILE A CA 1
ATOM 790 C C . ILE A 1 97 ? 17.207 -1.860 -25.422 1.00 92.44 97 ILE A C 1
ATOM 792 O O . ILE A 1 97 ? 17.488 -1.923 -26.620 1.00 92.44 97 ILE A O 1
ATOM 796 N N . ALA A 1 98 ? 18.148 -1.873 -24.475 1.00 91.81 98 ALA A N 1
ATOM 797 C CA . ALA A 1 98 ? 19.576 -1.911 -24.775 1.00 91.81 98 ALA A CA 1
ATOM 798 C C . ALA A 1 98 ? 19.981 -3.198 -25.515 1.00 91.81 98 ALA A C 1
ATOM 800 O O . ALA A 1 98 ? 20.764 -3.143 -26.465 1.00 91.81 98 ALA A O 1
ATOM 801 N N . LYS A 1 99 ? 19.434 -4.357 -25.121 1.00 94.06 99 LYS A N 1
ATOM 802 C CA . LYS A 1 99 ? 19.655 -5.636 -25.817 1.00 94.06 99 LYS A CA 1
ATOM 803 C C . LYS A 1 99 ? 19.118 -5.595 -27.248 1.00 94.06 99 LYS A C 1
ATOM 805 O O . LYS A 1 99 ? 19.839 -5.986 -28.164 1.00 94.06 99 LYS A O 1
ATOM 810 N N . LYS A 1 100 ? 17.904 -5.072 -27.448 1.00 93.56 100 LYS A N 1
ATOM 811 C CA . LYS A 1 100 ? 17.303 -4.913 -28.780 1.00 93.56 100 LYS A CA 1
ATOM 812 C C . LYS A 1 100 ? 18.144 -3.997 -29.670 1.00 93.56 100 LYS A C 1
ATOM 814 O O . LYS A 1 100 ? 18.483 -4.380 -30.783 1.00 93.56 100 LYS A O 1
ATOM 819 N N . PHE A 1 101 ? 18.572 -2.844 -29.155 1.00 93.50 101 PHE A N 1
ATOM 820 C CA . PHE A 1 101 ? 19.461 -1.938 -29.885 1.00 93.50 101 PHE A CA 1
ATOM 821 C C . PHE A 1 101 ? 20.789 -2.607 -30.277 1.00 93.50 101 PHE A C 1
ATOM 823 O O . PHE A 1 101 ? 21.242 -2.457 -31.411 1.00 93.50 101 PHE A O 1
ATOM 830 N N . LYS A 1 102 ? 21.415 -3.367 -29.364 1.00 92.44 102 LYS A N 1
ATOM 831 C CA . LYS A 1 102 ? 22.645 -4.113 -29.672 1.00 92.44 102 LYS A CA 1
ATOM 832 C C . LYS A 1 102 ? 22.422 -5.122 -30.801 1.00 92.44 102 LYS A C 1
ATOM 834 O O . LYS A 1 102 ? 23.246 -5.184 -31.710 1.00 92.44 102 LYS A O 1
ATOM 839 N N . ALA A 1 103 ? 21.319 -5.870 -30.768 1.00 93.38 103 ALA A N 1
ATOM 840 C CA . ALA A 1 103 ? 20.972 -6.821 -31.822 1.00 93.38 103 ALA A CA 1
ATOM 841 C C . ALA A 1 103 ? 20.750 -6.125 -33.178 1.00 93.38 103 ALA A C 1
ATOM 843 O O . ALA A 1 103 ? 21.343 -6.536 -34.175 1.00 93.38 103 ALA A O 1
ATOM 844 N N . ASP A 1 104 ? 19.985 -5.028 -33.199 1.00 90.44 104 ASP A N 1
ATOM 845 C CA . ASP A 1 104 ? 19.729 -4.231 -34.406 1.00 90.44 104 ASP A CA 1
ATOM 846 C C . ASP A 1 104 ? 21.035 -3.670 -34.996 1.00 90.44 104 ASP A C 1
ATOM 848 O O . ASP A 1 104 ? 21.284 -3.780 -36.195 1.00 90.44 104 ASP A O 1
ATOM 852 N N . SER A 1 105 ? 21.916 -3.126 -34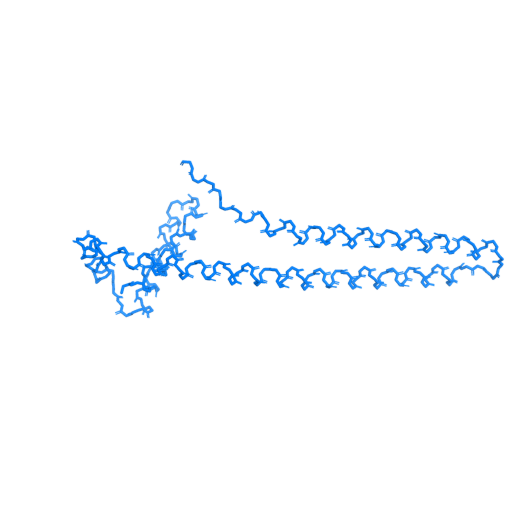.149 1.00 88.31 105 SER A N 1
ATOM 853 C CA . SER A 1 105 ? 23.224 -2.595 -34.558 1.00 88.31 105 SER A CA 1
ATOM 854 C C . SER A 1 105 ? 24.115 -3.665 -35.197 1.00 88.31 105 SER A C 1
ATOM 856 O O . SER A 1 105 ? 24.731 -3.434 -36.240 1.00 88.31 105 SER A O 1
ATOM 858 N N . LEU A 1 106 ? 24.150 -4.868 -34.613 1.00 92.62 106 LEU A N 1
ATOM 859 C CA . LEU A 1 106 ? 24.887 -5.999 -35.177 1.00 92.62 106 LEU A CA 1
ATOM 860 C C . LEU A 1 106 ? 24.300 -6.445 -36.520 1.00 92.62 106 LEU A C 1
ATOM 862 O O . LEU A 1 106 ? 25.058 -6.729 -37.446 1.00 92.62 106 LEU A O 1
ATOM 866 N N . ALA A 1 107 ? 22.973 -6.480 -36.649 1.00 92.50 107 ALA A N 1
ATOM 867 C CA . ALA A 1 107 ? 22.309 -6.835 -37.899 1.00 92.50 107 ALA A CA 1
ATOM 868 C C . ALA A 1 107 ? 22.614 -5.829 -39.022 1.00 92.50 107 ALA A C 1
ATOM 870 O O . ALA A 1 107 ? 22.889 -6.247 -40.146 1.00 92.50 107 ALA A O 1
ATOM 871 N N . ILE A 1 108 ? 22.634 -4.526 -38.718 1.00 89.38 108 ILE A N 1
ATOM 872 C CA . ILE A 1 108 ? 23.003 -3.474 -39.680 1.00 89.38 108 ILE A CA 1
ATOM 873 C C . ILE A 1 108 ? 24.451 -3.665 -40.147 1.00 89.38 108 ILE A C 1
ATOM 875 O O . ILE A 1 108 ? 24.710 -3.697 -41.348 1.00 89.38 108 ILE A O 1
ATOM 879 N N . ARG A 1 109 ? 25.393 -3.874 -39.215 1.00 88.25 109 ARG A N 1
ATOM 880 C CA . ARG A 1 109 ? 26.807 -4.112 -39.558 1.00 88.25 109 ARG A CA 1
ATOM 881 C C . ARG A 1 109 ? 27.009 -5.362 -40.413 1.00 88.25 109 ARG A C 1
ATOM 883 O O . ARG A 1 109 ? 27.834 -5.334 -41.316 1.00 88.25 109 ARG A O 1
ATOM 890 N N . LYS A 1 110 ? 26.254 -6.436 -40.155 1.00 90.00 110 LYS A N 1
ATOM 891 C CA . LYS A 1 110 ? 26.321 -7.684 -40.937 1.00 90.00 110 LYS A CA 1
ATOM 892 C C . LYS A 1 110 ? 25.799 -7.537 -42.370 1.00 90.00 110 LYS A C 1
ATOM 894 O O . LYS A 1 110 ? 26.259 -8.257 -43.244 1.00 90.00 110 LYS A O 1
ATOM 899 N N . LYS A 1 111 ? 24.834 -6.644 -42.611 1.00 87.50 111 LYS A N 1
ATOM 900 C CA . LYS A 1 111 ? 24.216 -6.426 -43.935 1.00 87.50 111 LYS A CA 1
ATOM 901 C C . LYS A 1 111 ? 24.952 -5.396 -44.799 1.00 87.50 111 LYS A C 1
ATOM 903 O O . LYS A 1 111 ? 24.606 -5.203 -45.961 1.00 87.50 111 LYS A O 1
ATOM 908 N N . MET A 1 112 ? 25.929 -4.705 -44.227 1.00 87.62 112 MET A N 1
ATOM 909 C CA . MET A 1 112 ? 26.679 -3.643 -44.882 1.00 87.62 112 MET A CA 1
ATOM 910 C C . MET A 1 112 ? 27.758 -4.220 -45.808 1.00 87.62 112 MET A C 1
ATOM 912 O O . MET A 1 112 ? 28.439 -5.184 -45.463 1.00 87.62 112 MET A O 1
ATOM 916 N N . LYS A 1 113 ? 27.935 -3.606 -46.978 1.00 86.25 113 LYS A N 1
ATOM 917 C CA . LYS A 1 113 ? 29.036 -3.913 -47.898 1.00 86.25 113 LYS A CA 1
ATOM 918 C C . LYS A 1 113 ? 30.365 -3.319 -47.364 1.00 86.25 113 LYS A C 1
ATOM 920 O O . LYS A 1 113 ? 30.349 -2.448 -46.500 1.00 86.25 113 LYS A O 1
ATOM 925 N N . PRO A 1 114 ? 31.544 -3.786 -47.808 1.00 83.06 114 PRO A N 1
ATOM 926 C CA . PRO A 1 114 ? 32.826 -3.286 -47.290 1.00 83.06 114 PRO A CA 1
ATOM 927 C C . PRO A 1 114 ? 33.243 -1.892 -47.811 1.00 83.06 114 PRO A C 1
ATOM 929 O O . PRO A 1 114 ? 34.271 -1.366 -47.370 1.00 83.06 114 PRO A O 1
ATOM 932 N N . ASP A 1 115 ? 32.464 -1.274 -48.701 1.00 88.00 115 ASP A N 1
ATOM 933 C CA . ASP A 1 115 ? 32.743 0.032 -49.305 1.00 88.00 115 ASP A CA 1
ATOM 934 C C . ASP A 1 115 ? 32.483 1.227 -48.363 1.00 88.00 115 ASP A C 1
ATOM 936 O O . ASP A 1 115 ? 31.774 1.145 -47.359 1.00 88.00 115 ASP A O 1
ATOM 940 N N . SER A 1 116 ? 33.072 2.377 -48.694 1.00 82.81 116 SER A N 1
ATOM 941 C CA . SER A 1 116 ? 33.019 3.586 -47.862 1.00 82.81 116 SER A CA 1
ATOM 942 C C . SER A 1 116 ? 31.612 4.184 -47.736 1.00 82.81 116 SER A C 1
ATOM 944 O O . SER A 1 116 ? 31.241 4.652 -46.660 1.00 82.81 116 SER A O 1
ATOM 946 N N . LEU A 1 117 ? 30.802 4.153 -48.799 1.00 85.12 117 LEU A N 1
ATOM 947 C CA . LEU A 1 117 ? 29.457 4.740 -48.787 1.00 85.12 117 LEU A CA 1
ATOM 948 C C . LEU A 1 117 ? 28.494 3.920 -47.929 1.00 85.12 117 LEU A C 1
ATOM 950 O O . LEU A 1 117 ? 27.718 4.482 -47.152 1.00 85.12 117 LEU A O 1
ATOM 954 N N . SER A 1 118 ? 28.546 2.593 -48.033 1.00 84.06 118 SER A N 1
ATOM 955 C CA . SER A 1 118 ? 27.726 1.722 -47.190 1.00 84.06 118 SER A CA 1
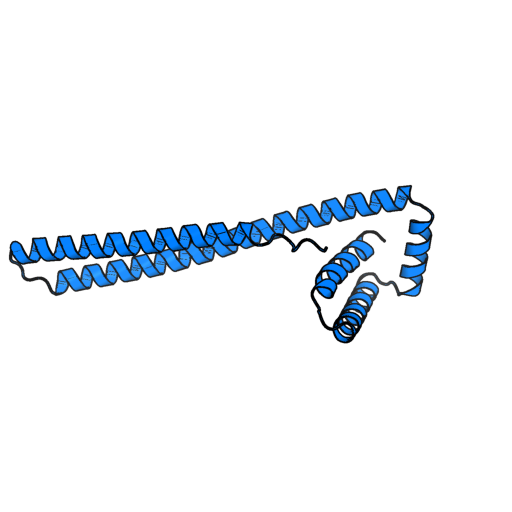ATOM 956 C C . SER A 1 118 ? 28.120 1.806 -45.708 1.00 84.06 118 SER A C 1
ATOM 958 O O . SER A 1 118 ? 27.225 1.818 -44.860 1.00 84.06 118 SER A O 1
ATOM 960 N N . LYS A 1 119 ? 29.411 2.002 -45.388 1.00 84.31 119 LYS A N 1
ATOM 961 C CA . LYS A 1 119 ? 29.891 2.314 -44.026 1.00 84.31 119 LYS A CA 1
ATOM 962 C C . LYS A 1 119 ? 29.254 3.564 -43.437 1.00 84.31 119 LYS A C 1
ATOM 964 O O 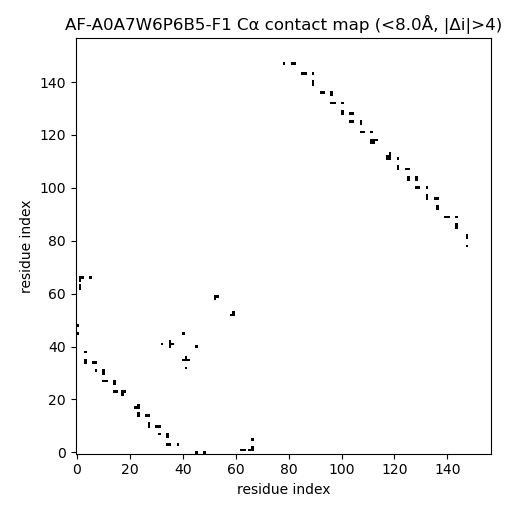. LYS A 1 119 ? 28.743 3.511 -42.320 1.00 84.31 119 LYS A O 1
ATOM 969 N N . VAL A 1 120 ? 29.231 4.664 -44.186 1.00 88.44 120 VAL A N 1
ATOM 970 C CA . VAL A 1 120 ? 28.612 5.923 -43.734 1.00 88.44 120 VAL A CA 1
ATOM 971 C C . VAL A 1 120 ? 27.097 5.771 -43.542 1.00 88.44 120 VAL A C 1
ATOM 973 O O . VAL A 1 120 ? 26.535 6.276 -42.571 1.00 88.44 120 VAL A O 1
ATOM 976 N N . LYS A 1 121 ? 26.416 5.025 -44.421 1.00 88.19 121 LYS A N 1
ATOM 977 C CA . LYS A 1 121 ? 24.972 4.761 -44.283 1.00 88.19 121 LYS A CA 1
ATOM 978 C C . LYS A 1 121 ? 24.655 3.916 -43.046 1.00 88.19 121 LYS A C 1
ATOM 980 O O . LYS A 1 121 ? 23.745 4.255 -42.291 1.00 88.19 121 LYS A O 1
ATOM 985 N N . ALA A 1 122 ? 25.431 2.862 -42.799 1.00 86.62 122 ALA A N 1
ATOM 986 C CA . ALA A 1 122 ? 25.253 1.996 -41.638 1.00 86.62 122 ALA A CA 1
ATOM 987 C C . ALA A 1 122 ? 25.494 2.734 -40.313 1.00 86.62 122 ALA A C 1
ATOM 989 O O . ALA A 1 122 ? 24.735 2.553 -39.359 1.00 86.62 122 ALA A O 1
ATOM 990 N N . THR A 1 123 ? 26.515 3.594 -40.231 1.00 89.44 123 THR A N 1
ATOM 991 C CA . THR A 1 123 ? 26.767 4.392 -39.019 1.00 89.44 123 THR A CA 1
ATOM 992 C C . THR A 1 123 ? 25.653 5.404 -38.763 1.00 89.44 123 THR A C 1
ATOM 994 O O . THR A 1 123 ? 25.220 5.543 -37.616 1.00 89.44 123 THR A O 1
ATOM 997 N N . ALA A 1 124 ? 25.124 6.048 -39.809 1.00 91.25 124 ALA A N 1
ATOM 998 C CA . ALA A 1 124 ? 23.977 6.947 -39.703 1.00 91.25 124 ALA A CA 1
ATOM 999 C C . ALA A 1 124 ? 22.703 6.219 -39.230 1.00 91.25 124 ALA A C 1
ATOM 1001 O O . ALA A 1 124 ? 21.984 6.716 -38.358 1.00 91.25 124 ALA A O 1
ATOM 1002 N N . GLU A 1 125 ? 22.439 5.014 -39.742 1.00 89.69 125 GLU A N 1
ATOM 1003 C CA . GLU A 1 125 ? 21.283 4.208 -39.337 1.00 89.69 125 GLU A CA 1
ATOM 1004 C C . GLU A 1 125 ? 21.393 3.728 -37.881 1.00 89.69 125 GLU A C 1
ATOM 1006 O O . GLU A 1 125 ? 20.441 3.859 -37.107 1.00 89.69 125 GLU A O 1
ATOM 1011 N N . ILE A 1 126 ? 22.576 3.264 -37.463 1.00 90.31 126 ILE A N 1
ATOM 1012 C CA . ILE A 1 126 ? 22.853 2.902 -36.065 1.00 90.31 126 ILE A CA 1
ATOM 1013 C C . ILE A 1 126 ? 22.674 4.119 -35.151 1.00 90.31 126 ILE A C 1
ATOM 1015 O O . ILE 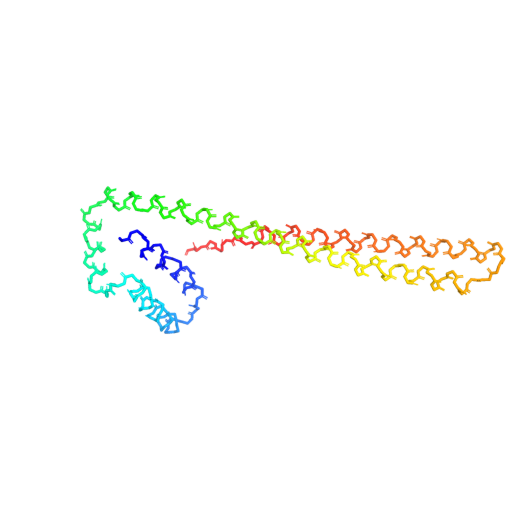A 1 126 ? 22.075 3.995 -34.081 1.00 90.31 126 ILE A O 1
ATOM 1019 N N . ALA A 1 127 ? 23.131 5.305 -35.563 1.00 91.62 127 ALA A N 1
ATOM 1020 C CA . ALA A 1 127 ? 22.938 6.535 -34.798 1.00 91.62 127 ALA A CA 1
ATOM 1021 C C . ALA A 1 127 ? 21.448 6.891 -34.647 1.00 91.62 127 ALA A C 1
ATOM 1023 O O . ALA A 1 127 ? 21.013 7.267 -33.557 1.00 91.62 127 ALA A O 1
ATOM 1024 N N . LYS A 1 128 ? 20.639 6.710 -35.699 1.00 92.94 128 LYS A N 1
ATOM 1025 C CA . LYS A 1 128 ? 19.180 6.897 -35.641 1.00 92.94 128 LYS A CA 1
ATOM 1026 C C . LYS A 1 128 ? 18.523 5.908 -34.673 1.00 92.94 128 LYS A C 1
ATOM 1028 O O . LYS A 1 128 ? 17.734 6.320 -33.824 1.00 92.94 128 LYS A O 1
ATOM 1033 N N . LYS A 1 129 ? 18.879 4.622 -34.751 1.00 90.62 129 LYS A N 1
ATOM 1034 C CA . LYS A 1 129 ? 18.374 3.573 -33.844 1.00 90.62 129 LYS A CA 1
ATOM 1035 C C . LYS A 1 129 ? 18.791 3.810 -32.392 1.00 90.62 129 LYS A C 1
ATOM 1037 O O . LYS A 1 129 ? 17.988 3.583 -31.490 1.00 90.62 129 LYS A O 1
ATOM 1042 N N . LYS A 1 130 ? 20.001 4.330 -32.164 1.00 91.44 130 LYS A N 1
ATOM 1043 C CA . LYS A 1 130 ? 20.476 4.725 -30.832 1.00 91.44 130 LYS A CA 1
ATOM 1044 C C . LYS A 1 130 ? 19.613 5.846 -30.251 1.00 91.44 130 LYS A C 1
ATOM 1046 O O . LYS A 1 130 ? 19.078 5.687 -29.162 1.00 91.44 130 LYS A O 1
ATOM 1051 N N . LYS A 1 131 ? 19.381 6.920 -31.017 1.00 92.56 131 LYS A N 1
ATOM 1052 C CA . LYS A 1 131 ? 18.495 8.027 -30.606 1.00 92.56 131 LYS A CA 1
ATOM 1053 C C . LYS A 1 131 ? 17.082 7.541 -30.258 1.00 92.56 131 LYS A C 1
ATOM 1055 O O . LYS A 1 131 ? 16.497 8.006 -29.283 1.00 92.56 131 LYS A O 1
ATOM 1060 N N . GLN A 1 132 ? 16.538 6.593 -31.026 1.00 91.19 132 GLN A N 1
ATOM 1061 C CA . GLN A 1 132 ? 15.237 5.977 -30.735 1.00 91.19 132 GLN A CA 1
ATOM 1062 C C . GLN A 1 132 ? 15.251 5.183 -29.421 1.00 91.19 132 GLN A C 1
ATOM 1064 O O . GLN A 1 132 ? 14.354 5.358 -28.600 1.00 91.19 132 GLN A O 1
ATOM 1069 N N . ALA A 1 133 ? 16.268 4.347 -29.196 1.00 90.12 133 ALA A N 1
ATOM 1070 C CA . ALA A 1 133 ? 16.418 3.594 -27.952 1.00 90.12 133 ALA A CA 1
ATOM 1071 C C . ALA A 1 133 ? 16.537 4.526 -26.731 1.00 90.12 133 ALA A C 1
ATOM 1073 O O . ALA A 1 133 ? 15.820 4.339 -25.748 1.00 90.12 133 ALA A O 1
ATOM 1074 N N . ASP A 1 134 ? 17.361 5.571 -26.827 1.00 90.88 134 ASP A N 1
ATOM 1075 C CA . ASP A 1 134 ? 17.550 6.561 -25.761 1.00 90.88 134 ASP A CA 1
ATOM 1076 C C . ASP A 1 134 ? 16.247 7.329 -25.463 1.00 90.88 134 ASP A C 1
ATOM 1078 O O . ASP A 1 134 ? 15.887 7.537 -24.303 1.00 90.88 134 ASP A O 1
ATOM 1082 N N . SER A 1 135 ? 15.478 7.675 -26.503 1.00 91.81 135 SER A N 1
ATOM 1083 C CA . SER A 1 135 ? 14.164 8.322 -26.355 1.00 91.81 135 SER A CA 1
ATOM 1084 C C . SER A 1 135 ? 13.165 7.427 -25.617 1.00 91.81 135 SER A C 1
ATOM 1086 O O . SER A 1 135 ? 12.481 7.886 -24.704 1.00 91.81 135 SER A O 1
ATOM 1088 N N . LEU A 1 136 ? 13.106 6.134 -25.958 1.00 90.38 136 LEU A N 1
ATOM 1089 C CA . LEU A 1 136 ? 12.227 5.166 -25.289 1.00 90.38 136 LEU A CA 1
ATOM 1090 C C . LEU A 1 136 ? 12.596 4.971 -23.813 1.00 90.38 136 LEU A C 1
ATOM 1092 O O . LEU A 1 136 ? 11.708 4.884 -22.963 1.00 90.38 136 LEU A O 1
ATOM 1096 N N . ILE A 1 137 ? 13.893 4.931 -23.500 1.00 91.25 137 ILE A N 1
ATOM 1097 C CA . ILE A 1 137 ? 14.378 4.857 -22.116 1.00 91.25 137 ILE A CA 1
ATOM 1098 C C . ILE A 1 137 ? 13.955 6.108 -21.341 1.00 91.25 137 ILE A C 1
ATOM 1100 O O . ILE A 1 137 ? 13.454 5.990 -20.222 1.00 91.25 137 ILE A O 1
ATOM 1104 N N . ASN A 1 138 ? 14.093 7.296 -21.933 1.00 89.31 138 ASN A N 1
ATOM 1105 C CA . ASN A 1 138 ? 13.690 8.546 -21.292 1.00 89.31 138 ASN A CA 1
ATOM 1106 C C . ASN A 1 138 ? 12.179 8.606 -21.036 1.00 89.31 138 ASN A C 1
ATOM 1108 O O . ASN A 1 138 ? 11.773 8.949 -19.929 1.00 89.31 138 ASN A O 1
ATOM 1112 N N . ILE A 1 139 ? 11.349 8.191 -21.997 1.00 88.25 139 ILE A N 1
ATOM 1113 C CA . ILE A 1 139 ? 9.889 8.121 -21.818 1.00 88.25 139 ILE A CA 1
ATOM 1114 C C . ILE A 1 139 ? 9.532 7.186 -20.656 1.00 88.25 139 ILE A C 1
ATOM 1116 O O . ILE A 1 139 ? 8.784 7.573 -19.757 1.00 88.25 139 ILE A O 1
ATOM 1120 N N . LYS A 1 140 ? 10.113 5.980 -20.616 1.00 85.50 140 LYS A N 1
ATOM 1121 C CA . LYS A 1 140 ? 9.864 5.017 -19.530 1.00 85.50 140 LYS A CA 1
ATOM 1122 C C . LYS A 1 140 ? 10.352 5.516 -18.171 1.00 85.50 140 LYS A C 1
ATOM 1124 O O . LYS A 1 140 ? 9.710 5.251 -17.155 1.00 85.50 140 LYS A O 1
ATOM 1129 N N . LYS A 1 141 ? 11.457 6.266 -18.135 1.00 84.81 141 LYS A N 1
ATOM 1130 C CA . LYS A 1 141 ? 11.947 6.921 -16.916 1.00 84.81 141 LYS A CA 1
ATOM 1131 C C . LYS A 1 141 ? 10.925 7.936 -16.405 1.00 84.81 141 LYS A C 1
ATOM 1133 O O . LYS A 1 141 ? 10.564 7.880 -15.233 1.00 84.81 141 LYS A O 1
ATOM 1138 N N . THR A 1 142 ? 10.415 8.806 -17.273 1.00 79.38 142 THR A N 1
ATOM 1139 C CA . THR A 1 142 ? 9.407 9.815 -16.913 1.00 79.38 142 THR A CA 1
ATOM 1140 C C . THR A 1 142 ? 8.100 9.173 -16.441 1.00 79.38 142 THR A C 1
ATOM 1142 O O . THR A 1 142 ? 7.572 9.559 -15.401 1.00 79.38 142 THR A O 1
ATOM 1145 N N . GLN A 1 143 ? 7.632 8.121 -17.119 1.00 76.69 143 GLN A N 1
ATOM 1146 C CA . GLN A 1 143 ? 6.451 7.356 -16.697 1.00 76.69 143 GLN A CA 1
ATOM 1147 C C . GLN A 1 143 ? 6.640 6.716 -15.313 1.00 76.69 143 GLN A C 1
ATOM 1149 O O . GLN A 1 143 ? 5.749 6.796 -14.471 1.00 76.69 143 GLN A O 1
ATOM 1154 N N . SER A 1 144 ? 7.819 6.150 -15.026 1.00 72.50 144 SER A N 1
ATOM 1155 C CA . SER A 1 144 ? 8.116 5.572 -13.705 1.00 72.50 144 SER A CA 1
ATOM 1156 C C . SER A 1 144 ? 8.126 6.602 -12.564 1.00 72.50 144 SER A C 1
ATOM 1158 O O . SER A 1 144 ? 7.937 6.232 -11.406 1.00 72.50 144 SER A O 1
ATOM 1160 N N . LEU A 1 145 ? 8.327 7.888 -12.883 1.00 66.38 145 LEU A N 1
ATOM 1161 C CA . LEU A 1 145 ? 8.316 8.995 -11.924 1.00 66.38 145 LEU A CA 1
ATOM 1162 C C . LEU A 1 145 ? 6.900 9.555 -11.694 1.00 66.38 145 LEU A C 1
ATOM 1164 O O . LEU A 1 145 ? 6.586 9.921 -10.566 1.00 66.38 145 LEU A O 1
ATOM 1168 N N . GLN A 1 146 ? 6.038 9.574 -12.718 1.00 60.12 146 GLN A N 1
ATOM 1169 C CA . GLN A 1 146 ? 4.669 10.113 -12.625 1.00 60.12 146 GLN A CA 1
ATOM 1170 C C . GLN A 1 146 ? 3.685 9.215 -11.857 1.00 60.12 146 GLN A C 1
ATOM 1172 O O . GLN A 1 146 ? 2.773 9.723 -11.210 1.00 60.12 146 GLN A O 1
ATOM 1177 N N . VAL A 1 147 ? 3.866 7.890 -11.855 1.00 56.88 147 VAL A N 1
ATOM 1178 C CA . VAL A 1 147 ? 2.977 6.982 -11.092 1.00 56.88 147 VAL A CA 1
ATOM 1179 C C . VAL A 1 147 ? 3.068 7.228 -9.575 1.00 56.88 147 VAL A C 1
ATOM 1181 O O . VAL A 1 147 ? 2.121 6.954 -8.850 1.00 56.88 147 VAL A O 1
ATOM 1184 N N . VAL A 1 148 ? 4.168 7.815 -9.088 1.00 51.34 148 VAL A N 1
ATOM 1185 C CA . VAL A 1 148 ? 4.370 8.135 -7.663 1.00 51.34 148 VAL A CA 1
ATOM 1186 C C . VAL A 1 148 ? 3.505 9.319 -7.199 1.00 51.34 148 VAL A C 1
ATOM 1188 O O . VAL A 1 148 ? 3.217 9.427 -6.013 1.00 51.34 148 VAL A O 1
ATOM 1191 N N . SER A 1 149 ? 3.074 10.201 -8.108 1.00 48.28 149 SER A N 1
ATOM 1192 C CA . SER A 1 149 ? 2.262 11.382 -7.769 1.00 48.28 149 SER A CA 1
ATOM 1193 C C . SER A 1 149 ? 0.753 11.179 -7.927 1.00 48.28 149 SER A C 1
ATOM 1195 O O . SER A 1 149 ? -0.008 12.009 -7.447 1.00 48.28 149 SER A O 1
ATOM 1197 N N . ALA A 1 150 ? 0.308 10.105 -8.588 1.00 43.78 150 ALA A N 1
ATOM 1198 C CA . ALA A 1 150 ? -1.109 9.884 -8.901 1.00 43.78 150 ALA A CA 1
ATOM 1199 C C . ALA A 1 150 ? -1.901 9.153 -7.797 1.00 43.78 150 ALA A C 1
ATOM 1201 O O . ALA A 1 150 ? -3.101 8.955 -7.943 1.00 43.78 150 ALA A O 1
ATOM 1202 N N . SER A 1 151 ? -1.266 8.754 -6.689 1.00 44.66 151 SER A N 1
ATOM 1203 C CA . SER A 1 151 ? -1.946 8.103 -5.558 1.00 44.66 151 SER A CA 1
ATOM 1204 C C . SER A 1 151 ? -2.551 9.101 -4.557 1.00 44.66 151 SER A C 1
ATOM 1206 O O . SER A 1 151 ? -2.637 8.806 -3.361 1.00 44.66 151 SER A O 1
ATOM 1208 N N . THR A 1 152 ? -2.913 10.308 -4.997 1.00 43.28 152 THR A N 1
ATOM 1209 C CA . THR A 1 152 ? -3.702 11.235 -4.181 1.00 43.28 152 THR A CA 1
ATOM 1210 C C . THR A 1 152 ? -5.088 10.630 -3.950 1.00 43.28 152 THR A C 1
ATOM 1212 O O . THR A 1 152 ? -5.742 10.239 -4.918 1.00 43.28 152 THR A O 1
ATOM 1215 N N . PRO A 1 153 ? -5.555 10.527 -2.693 1.00 47.62 153 PRO A N 1
ATOM 1216 C CA . PRO A 1 153 ? -6.914 10.091 -2.435 1.00 47.62 153 PRO A CA 1
ATOM 1217 C C . PRO A 1 153 ? -7.872 11.124 -3.026 1.00 47.62 153 PRO A C 1
ATOM 1219 O O . PRO A 1 153 ? -7.661 12.330 -2.881 1.00 47.62 153 PRO A O 1
ATOM 1222 N N . VAL A 1 154 ? -8.898 10.630 -3.718 1.00 40.06 154 VAL A N 1
ATOM 1223 C CA . VAL A 1 154 ? -10.035 11.424 -4.188 1.00 40.06 154 VAL A CA 1
ATOM 1224 C C . VAL A 1 154 ? -10.576 12.219 -2.990 1.00 40.06 154 VAL A C 1
ATOM 1226 O O . VAL A 1 154 ? -10.809 11.612 -1.940 1.00 40.06 154 VAL A O 1
ATOM 1229 N N . PRO A 1 155 ? -10.736 13.552 -3.086 1.00 38.72 155 PRO A N 1
ATOM 1230 C CA . PRO A 1 155 ? -11.363 14.308 -2.017 1.00 38.72 155 PRO A CA 1
ATOM 1231 C C . PRO A 1 155 ? -12.829 13.884 -1.945 1.00 38.72 155 PRO A C 1
ATOM 1233 O O . PRO A 1 155 ? -13.562 13.993 -2.927 1.00 38.72 155 PRO A O 1
ATOM 1236 N N . ILE A 1 156 ? -13.224 13.353 -0.792 1.00 46.25 156 ILE A N 1
ATOM 1237 C CA . ILE A 1 156 ? -14.623 13.102 -0.453 1.00 46.25 156 ILE A CA 1
ATOM 1238 C C . ILE A 1 156 ? -15.287 14.484 -0.368 1.00 46.25 156 ILE A C 1
ATOM 1240 O O . ILE A 1 156 ? -14.853 15.309 0.440 1.00 46.25 156 ILE A O 1
ATOM 1244 N N . GLN A 1 157 ? -16.240 14.747 -1.268 1.00 37.47 157 GLN A N 1
ATOM 1245 C CA . GLN A 1 157 ? -17.133 15.912 -1.229 1.00 37.47 157 GLN A CA 1
ATOM 1246 C C . GLN A 1 157 ? -18.213 15.726 -0.166 1.00 37.47 157 GLN A C 1
ATOM 1248 O O . GLN A 1 157 ? -18.648 14.567 0.023 1.00 37.47 157 GLN A O 1
#

Organism: NCBI:txid1737356